Protein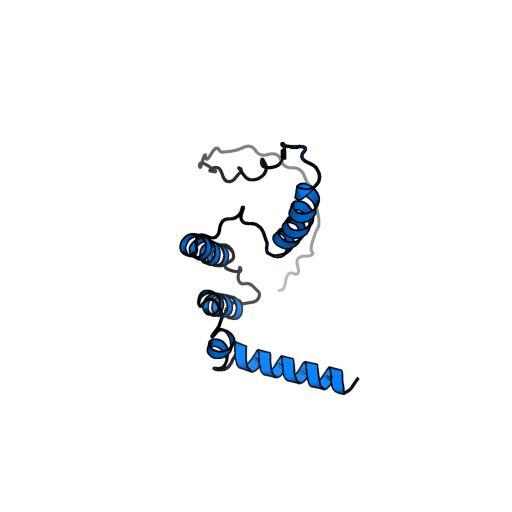 AF-A0A183HB77-F1 (afdb_monomer_lite)

Secondary structure (DSSP, 8-state):
-HHHHHHHHHHHHHHHHHHHSTHHHHHTTTS-THHHHHHHHHHT--TTSPP-HHHHHHHHHHHHHHHT--TTSPPHHHHHHHHHHHHHHTT--------------------------------------PPPPP-

pLDDT: mean 72.94, std 22.32, range [33.78, 97.06]

Structure (mmCIF, N/CA/C/O backbone):
data_AF-A0A183HB77-F1
#
_entry.id   AF-A0A183HB77-F1
#
loop_
_atom_site.group_PDB
_atom_site.id
_atom_site.type_symbol
_atom_site.label_atom_id
_atom_site.label_alt_id
_atom_site.label_comp_id
_atom_site.label_asym_id
_atom_site.label_entity_id
_atom_site.label_seq_id
_atom_site.pdbx_PDB_ins_code
_atom_site.Cartn_x
_atom_site.Cartn_y
_atom_site.Cartn_z
_atom_site.occupancy
_atom_site.B_iso_or_equiv
_atom_site.auth_seq_id
_atom_site.auth_comp_id
_atom_site.auth_asym_id
_atom_site.auth_atom_id
_atom_site.pdbx_PDB_model_num
ATOM 1 N N . MET A 1 1 ? 26.704 -20.107 5.528 1.00 63.34 1 MET A N 1
ATOM 2 C CA . MET A 1 1 ? 26.461 -19.168 4.400 1.00 63.34 1 MET A CA 1
ATOM 3 C C . MET A 1 1 ? 25.500 -19.681 3.317 1.00 63.34 1 MET A C 1
ATOM 5 O O . MET A 1 1 ? 24.624 -18.914 2.935 1.00 63.34 1 MET A O 1
ATOM 9 N N . LYS A 1 2 ? 25.593 -20.935 2.835 1.00 77.00 2 LYS A N 1
ATOM 10 C CA . LYS A 1 2 ? 24.732 -21.457 1.741 1.00 77.00 2 LYS A CA 1
ATOM 11 C C . LYS A 1 2 ? 23.215 -21.340 2.002 1.00 77.00 2 LYS A C 1
ATOM 13 O O . LYS A 1 2 ? 22.507 -20.813 1.153 1.00 77.00 2 LYS A O 1
ATOM 18 N N . LYS A 1 3 ? 22.742 -21.706 3.203 1.00 83.62 3 LYS A N 1
ATOM 19 C CA . LYS A 1 3 ? 21.318 -21.593 3.594 1.00 83.62 3 LYS A CA 1
ATOM 20 C C . LYS A 1 3 ? 20.781 -20.152 3.527 1.00 83.62 3 LYS A C 1
ATOM 22 O O . LYS A 1 3 ? 19.701 -19.919 3.005 1.00 83.62 3 LYS A O 1
ATOM 27 N N . LYS A 1 4 ? 21.572 -19.165 3.973 1.00 88.50 4 LYS A N 1
ATOM 28 C CA . LYS A 1 4 ? 21.210 -17.734 3.902 1.00 88.50 4 LYS A CA 1
ATOM 29 C C . LYS A 1 4 ? 21.084 -17.249 2.454 1.00 88.50 4 LYS A C 1
ATOM 31 O O . LYS A 1 4 ? 20.197 -16.459 2.156 1.00 88.50 4 LYS A O 1
ATOM 36 N N . LYS A 1 5 ? 21.956 -17.719 1.553 1.00 89.50 5 LYS A N 1
ATOM 37 C CA . LYS A 1 5 ? 21.897 -17.381 0.121 1.00 89.50 5 LYS A CA 1
ATOM 38 C C . LYS A 1 5 ? 20.664 -17.996 -0.551 1.00 89.50 5 LYS A C 1
ATOM 40 O O . LYS A 1 5 ? 19.983 -17.299 -1.289 1.00 89.50 5 LYS A O 1
ATOM 45 N N . GLN A 1 6 ? 20.345 -19.253 -0.238 1.00 92.44 6 GLN A N 1
ATOM 46 C CA . GLN A 1 6 ? 19.135 -19.920 -0.733 1.00 92.44 6 GLN A CA 1
ATOM 47 C C . GLN A 1 6 ? 17.855 -19.223 -0.263 1.00 92.44 6 GLN A C 1
ATOM 49 O O . GLN A 1 6 ? 16.974 -18.974 -1.077 1.00 92.44 6 GLN A O 1
ATOM 54 N N . LEU A 1 7 ? 17.777 -18.835 1.014 1.00 93.06 7 LEU A N 1
ATOM 55 C CA . LEU A 1 7 ? 16.621 -18.103 1.534 1.00 93.06 7 LEU A CA 1
ATOM 56 C C . LEU A 1 7 ? 16.439 -16.749 0.833 1.00 93.06 7 LEU A C 1
ATOM 58 O O . LEU A 1 7 ? 15.329 -16.397 0.446 1.00 93.06 7 LEU A O 1
ATOM 62 N N . LYS A 1 8 ? 17.531 -16.002 0.620 1.00 93.25 8 LYS A N 1
ATOM 63 C CA . LYS A 1 8 ? 17.482 -14.734 -0.125 1.00 93.25 8 LYS A CA 1
ATOM 64 C C . LYS A 1 8 ? 16.959 -14.922 -1.548 1.00 93.25 8 LYS A C 1
ATOM 66 O O . LYS A 1 8 ? 16.134 -14.128 -1.985 1.00 93.25 8 LYS A O 1
ATOM 71 N N . GLU A 1 9 ? 17.409 -15.967 -2.238 1.00 94.88 9 GLU A N 1
ATOM 72 C CA . GLU A 1 9 ? 16.937 -16.286 -3.588 1.00 94.88 9 GLU A CA 1
ATOM 73 C C . GLU A 1 9 ? 15.444 -16.632 -3.589 1.00 94.88 9 GLU A C 1
ATOM 75 O O . GLU A 1 9 ? 14.693 -16.107 -4.403 1.00 94.88 9 GLU A O 1
ATOM 80 N N . GLN A 1 10 ? 14.980 -17.450 -2.641 1.00 93.12 10 GLN A N 1
ATOM 81 C CA . GLN A 1 10 ? 13.558 -17.792 -2.521 1.00 93.12 10 GLN A CA 1
ATOM 82 C C . GLN A 1 10 ? 12.687 -16.555 -2.285 1.00 93.12 10 GLN A C 1
ATOM 84 O O . GLN A 1 10 ? 11.671 -16.381 -2.958 1.00 93.12 10 GLN A O 1
ATOM 89 N N . VAL A 1 11 ? 13.107 -15.667 -1.379 1.00 91.69 11 VAL A N 1
ATOM 90 C CA . VAL A 1 11 ? 12.404 -14.405 -1.107 1.00 91.69 11 VAL A CA 1
ATOM 91 C C . VAL A 1 11 ? 12.398 -13.509 -2.342 1.00 91.69 11 VAL A C 1
ATOM 93 O O . VAL A 1 11 ? 11.370 -12.919 -2.663 1.00 91.69 11 VAL A O 1
ATOM 96 N N . TYR A 1 12 ? 13.520 -13.412 -3.057 1.00 92.88 12 TYR A N 1
ATOM 97 C CA . TYR A 1 12 ? 13.597 -12.638 -4.294 1.00 92.88 12 TYR A CA 1
ATOM 98 C C . TYR A 1 12 ? 12.629 -13.174 -5.355 1.00 92.88 12 TYR A C 1
ATOM 100 O O . TYR A 1 12 ? 11.852 -12.407 -5.920 1.00 92.88 12 TYR A O 1
ATOM 108 N N . ARG A 1 13 ? 12.590 -14.496 -5.559 1.00 91.50 13 ARG A N 1
ATOM 109 C CA . ARG A 1 13 ? 11.649 -15.136 -6.491 1.00 91.50 13 ARG A CA 1
ATOM 110 C C . ARG A 1 13 ? 10.196 -14.907 -6.097 1.00 91.50 13 ARG A C 1
ATOM 112 O O . ARG A 1 13 ? 9.391 -14.604 -6.968 1.00 91.50 13 ARG A O 1
ATOM 119 N N . ALA A 1 14 ? 9.869 -15.006 -4.810 1.00 89.06 14 ALA A N 1
ATOM 120 C CA . ALA A 1 14 ? 8.526 -14.708 -4.321 1.00 89.06 14 ALA A CA 1
ATOM 121 C C . ALA A 1 14 ? 8.138 -13.245 -4.590 1.00 89.06 14 ALA A C 1
ATOM 123 O O . ALA A 1 14 ? 7.072 -12.987 -5.138 1.00 89.06 14 ALA A O 1
ATOM 124 N N . LYS A 1 15 ? 9.033 -12.289 -4.303 1.00 89.12 15 LYS A N 1
ATOM 125 C CA . LYS A 1 15 ? 8.806 -10.866 -4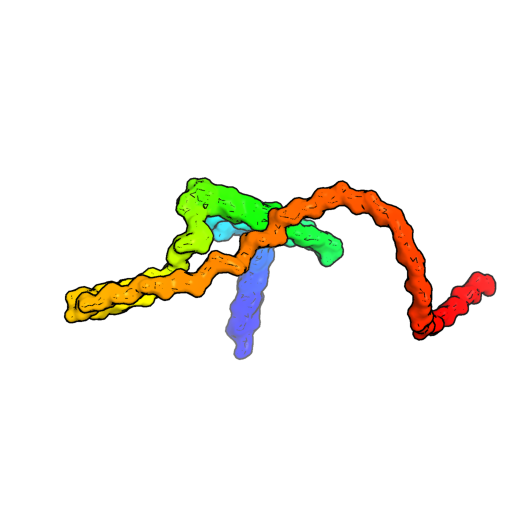.610 1.00 89.12 15 LYS A CA 1
ATOM 126 C C . LYS A 1 15 ? 8.541 -10.632 -6.095 1.00 89.12 15 LYS A C 1
ATOM 128 O O . LYS A 1 15 ? 7.641 -9.868 -6.424 1.00 89.12 15 LYS A O 1
ATOM 133 N N . LEU A 1 16 ? 9.301 -11.286 -6.976 1.00 89.50 16 LEU A N 1
ATOM 134 C CA . LEU A 1 16 ? 9.091 -11.176 -8.420 1.00 89.50 16 LEU A CA 1
ATOM 135 C C . LEU A 1 16 ? 7.726 -11.721 -8.845 1.00 89.50 16 LEU A C 1
ATOM 137 O O . LEU A 1 16 ? 7.054 -11.062 -9.627 1.00 89.50 16 LEU A O 1
ATOM 141 N N . ARG A 1 17 ? 7.288 -12.871 -8.320 1.00 89.31 17 ARG A N 1
ATOM 142 C CA . ARG A 1 17 ? 5.967 -13.423 -8.667 1.00 89.31 17 ARG A CA 1
ATOM 143 C C . ARG A 1 17 ? 4.814 -12.542 -8.191 1.00 89.31 17 ARG A C 1
ATOM 145 O O . ARG A 1 17 ? 3.842 -12.392 -8.917 1.00 89.31 17 ARG A O 1
ATOM 152 N N . ILE A 1 18 ? 4.950 -11.918 -7.022 1.00 88.06 18 ILE A N 1
ATOM 153 C CA . ILE A 1 18 ? 3.943 -10.994 -6.481 1.00 88.06 18 ILE A CA 1
ATOM 154 C C . ILE A 1 18 ? 3.920 -9.674 -7.266 1.00 88.06 18 ILE A C 1
ATOM 156 O O . ILE A 1 18 ? 2.850 -9.146 -7.544 1.00 88.06 18 ILE A O 1
ATOM 160 N N . ARG A 1 19 ? 5.084 -9.113 -7.622 1.00 85.31 19 ARG A N 1
ATOM 161 C CA . ARG A 1 19 ? 5.146 -7.814 -8.315 1.00 85.31 19 ARG A CA 1
ATOM 162 C C . ARG A 1 19 ? 4.902 -7.911 -9.817 1.00 85.31 19 ARG A C 1
ATOM 164 O O . ARG A 1 19 ? 4.232 -7.050 -10.366 1.00 85.31 19 ARG A O 1
ATOM 171 N N . LEU A 1 20 ? 5.445 -8.920 -10.486 1.00 81.38 20 LEU A N 1
ATOM 172 C CA . LEU A 1 20 ? 5.424 -9.020 -11.951 1.00 81.38 20 LEU A CA 1
ATOM 173 C C . LEU A 1 20 ? 4.501 -10.125 -12.477 1.00 81.38 20 LEU A C 1
ATOM 175 O O . LEU A 1 20 ? 4.284 -10.192 -13.681 1.00 81.38 20 LEU A O 1
ATOM 179 N N . GLY A 1 21 ? 4.012 -11.010 -11.608 1.00 76.12 21 GLY A N 1
ATOM 180 C CA . GLY A 1 21 ? 3.123 -12.110 -11.975 1.00 76.12 21 GLY A CA 1
ATOM 181 C C . GLY A 1 21 ? 1.717 -11.959 -11.396 1.00 76.12 21 GLY A C 1
ATOM 182 O O . GLY A 1 21 ? 1.369 -10.945 -10.792 1.00 76.12 21 GLY A O 1
ATOM 183 N N . ASP A 1 22 ? 0.924 -13.018 -11.540 1.00 80.38 22 ASP A N 1
ATOM 184 C CA . ASP A 1 22 ? -0.500 -13.024 -11.177 1.00 80.38 22 ASP A CA 1
ATOM 185 C C . ASP A 1 22 ? -0.755 -13.300 -9.682 1.00 80.38 22 ASP A C 1
ATOM 187 O O . ASP A 1 22 ? -1.894 -13.269 -9.215 1.00 80.38 22 ASP A O 1
ATOM 191 N N . GLU A 1 23 ? 0.302 -13.535 -8.894 1.00 88.69 23 GLU A N 1
ATOM 192 C CA . GLU A 1 23 ? 0.204 -13.854 -7.460 1.00 88.69 23 GLU A CA 1
ATOM 193 C C . GLU A 1 23 ? -0.126 -12.627 -6.590 1.00 88.69 23 GLU A C 1
ATOM 195 O O . GLU A 1 23 ? -0.388 -12.777 -5.397 1.00 88.69 23 GLU A O 1
ATOM 200 N N . ARG A 1 24 ? -0.141 -11.411 -7.158 1.00 86.19 24 ARG A N 1
ATOM 201 C CA . ARG A 1 24 ? -0.404 -10.161 -6.423 1.00 86.19 24 ARG A CA 1
ATOM 202 C C . ARG A 1 24 ? -1.736 -10.177 -5.675 1.00 86.19 24 ARG A C 1
ATOM 204 O O . ARG A 1 24 ? -1.788 -9.866 -4.488 1.00 86.19 24 ARG A O 1
ATOM 211 N N . LYS A 1 25 ? -2.808 -10.569 -6.366 1.00 83.38 25 LYS A N 1
ATOM 212 C CA . LYS A 1 25 ? -4.161 -10.593 -5.792 1.00 83.38 25 LYS A CA 1
ATOM 213 C C . LYS A 1 25 ? -4.275 -11.629 -4.680 1.00 83.38 25 LYS A C 1
ATOM 215 O O . LYS A 1 25 ? -4.845 -11.348 -3.634 1.00 83.38 25 LYS A O 1
ATOM 220 N N . GLU A 1 26 ? -3.678 -12.800 -4.889 1.00 87.94 26 GLU A N 1
ATOM 221 C CA . GLU A 1 26 ? -3.642 -13.869 -3.889 1.00 87.94 26 GLU A CA 1
ATOM 222 C C . GLU A 1 26 ? -2.837 -13.450 -2.650 1.00 87.94 26 GLU A C 1
ATOM 224 O O . GLU A 1 26 ? -3.234 -13.743 -1.523 1.00 87.94 26 GLU A O 1
ATOM 229 N N . PHE A 1 27 ? -1.743 -12.705 -2.840 1.00 88.38 27 PHE A N 1
ATOM 230 C CA . PHE A 1 27 ? -0.939 -12.162 -1.747 1.00 88.38 27 PHE A CA 1
ATOM 231 C C . PHE A 1 27 ? -1.740 -11.209 -0.847 1.00 88.38 27 PHE A C 1
ATOM 233 O O . PHE A 1 27 ? -1.581 -11.248 0.372 1.00 88.38 27 PHE A O 1
ATOM 240 N N . PHE A 1 28 ? -2.641 -10.408 -1.423 1.00 88.88 28 PHE A N 1
ATOM 241 C CA . PHE A 1 28 ? -3.486 -9.460 -0.687 1.00 88.88 28 PHE A CA 1
ATOM 242 C C . PHE A 1 28 ? -4.887 -9.978 -0.339 1.00 88.88 28 PHE A C 1
ATOM 244 O O . PHE A 1 28 ? -5.700 -9.208 0.167 1.00 88.88 28 PHE A O 1
ATOM 251 N N . LYS A 1 29 ? -5.195 -11.263 -0.550 1.00 90.06 29 LYS A N 1
ATOM 252 C CA . LYS A 1 29 ? -6.565 -11.793 -0.392 1.00 90.06 29 LYS A CA 1
ATOM 253 C C . LYS A 1 29 ? -7.203 -11.555 0.984 1.00 90.06 29 LYS A C 1
ATOM 255 O O . LYS A 1 29 ? -8.417 -11.435 1.083 1.00 90.06 29 LYS A O 1
ATOM 260 N N . ASN A 1 30 ? -6.382 -11.503 2.035 1.00 91.31 30 ASN A N 1
ATOM 261 C CA . ASN A 1 30 ? -6.803 -11.297 3.426 1.00 91.31 30 ASN A CA 1
ATOM 262 C C . ASN A 1 30 ? -6.478 -9.879 3.916 1.00 91.31 30 ASN A C 1
ATOM 264 O O . ASN A 1 30 ? -6.366 -9.635 5.115 1.00 91.31 30 ASN A O 1
ATOM 268 N N . SER A 1 31 ? -6.219 -8.962 2.993 1.00 90.19 31 SER A N 1
ATOM 269 C CA . SER A 1 31 ? -5.816 -7.596 3.285 1.00 90.19 31 SER A CA 1
ATOM 270 C C . SER A 1 31 ? -6.789 -6.613 2.652 1.00 90.19 31 SER A C 1
ATOM 272 O O . SER A 1 31 ? -7.653 -6.974 1.854 1.00 90.19 31 SER A O 1
ATOM 274 N N . LEU A 1 32 ? -6.654 -5.344 3.025 1.00 89.75 32 LEU A N 1
ATOM 275 C CA . LEU A 1 32 ? -7.497 -4.287 2.492 1.00 89.75 32 LEU A CA 1
ATOM 276 C C . LEU A 1 32 ? -7.263 -4.145 0.976 1.00 89.75 32 LEU A C 1
ATOM 278 O O . LEU A 1 32 ? -6.108 -3.976 0.572 1.00 89.75 32 LEU A O 1
ATOM 282 N N . PRO A 1 33 ? -8.322 -4.137 0.137 1.00 87.00 33 PRO A N 1
ATOM 283 C CA . PRO A 1 33 ? -8.189 -4.021 -1.322 1.00 87.00 33 PRO A CA 1
ATOM 284 C C . PRO A 1 33 ? 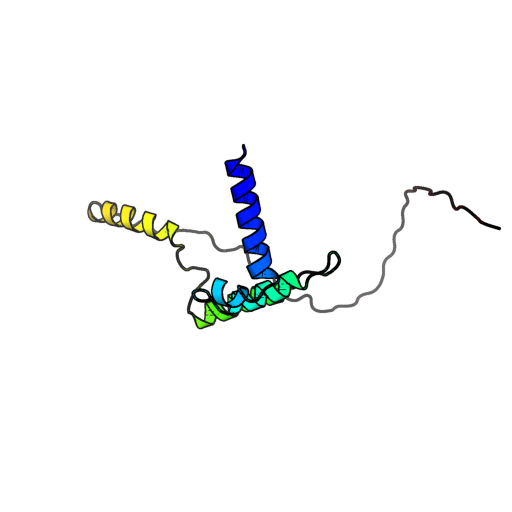-7.391 -2.792 -1.774 1.00 87.00 33 PRO A C 1
ATOM 286 O O . PRO A 1 33 ? -6.748 -2.798 -2.819 1.00 87.00 33 PRO A O 1
ATOM 289 N N . ILE A 1 34 ? -7.392 -1.746 -0.945 1.00 91.62 34 ILE A N 1
ATOM 290 C CA . ILE A 1 34 ? -6.648 -0.506 -1.149 1.00 91.62 34 ILE A CA 1
ATOM 291 C C . ILE A 1 34 ? -5.137 -0.722 -1.326 1.00 91.62 34 ILE A C 1
ATOM 293 O O . ILE A 1 34 ? -4.485 0.039 -2.040 1.00 91.62 34 ILE A O 1
ATOM 297 N N . LEU A 1 35 ? -4.581 -1.771 -0.711 1.00 91.38 35 LEU A N 1
ATOM 298 C CA . LEU A 1 35 ? -3.149 -2.061 -0.744 1.00 91.38 35 LEU A CA 1
ATOM 299 C C . LEU A 1 35 ? -2.687 -2.556 -2.115 1.00 91.38 35 LEU A C 1
ATOM 301 O O . LEU A 1 35 ? -1.574 -2.230 -2.522 1.00 91.38 35 LEU A O 1
ATOM 305 N N . ASP A 1 36 ? -3.539 -3.283 -2.844 1.00 88.81 36 ASP A N 1
ATOM 306 C CA . ASP A 1 36 ? -3.244 -3.702 -4.218 1.00 88.81 36 ASP A CA 1
ATOM 307 C C . ASP A 1 36 ? -3.086 -2.474 -5.123 1.00 88.81 36 ASP A C 1
ATOM 309 O O . ASP A 1 36 ? -2.084 -2.323 -5.824 1.00 88.81 36 ASP A O 1
ATOM 313 N N . TYR A 1 37 ? -4.024 -1.530 -5.011 1.00 89.44 37 TYR A N 1
ATOM 314 C CA . TYR A 1 37 ? -3.993 -0.280 -5.764 1.00 89.44 37 TYR A CA 1
ATOM 315 C C . TYR A 1 37 ? -2.775 0.585 -5.406 1.00 89.44 37 TYR A C 1
ATOM 317 O O . TYR A 1 37 ? -2.089 1.090 -6.295 1.00 89.44 37 TYR A O 1
ATOM 325 N N . ILE A 1 38 ? -2.450 0.712 -4.115 1.00 93.12 38 ILE A N 1
ATOM 326 C CA . ILE A 1 38 ? -1.245 1.426 -3.669 1.00 93.12 38 ILE A CA 1
ATOM 327 C C . ILE A 1 38 ? 0.018 0.772 -4.234 1.00 93.12 38 ILE A C 1
ATOM 329 O O . ILE A 1 38 ? 0.911 1.476 -4.705 1.00 93.12 38 ILE A O 1
ATOM 333 N N . LEU A 1 39 ? 0.096 -0.561 -4.249 1.00 90.44 39 LEU A N 1
ATOM 334 C CA . LEU A 1 39 ? 1.259 -1.252 -4.798 1.00 90.44 39 LEU A CA 1
ATOM 335 C C . LEU A 1 39 ? 1.390 -1.040 -6.314 1.00 90.44 39 LEU A C 1
ATOM 337 O O . LEU A 1 39 ? 2.505 -0.871 -6.800 1.00 90.44 39 LEU A O 1
ATOM 341 N N . VAL A 1 40 ? 0.278 -0.995 -7.057 1.00 89.19 40 VAL A N 1
ATOM 342 C CA . VAL A 1 40 ? 0.282 -0.624 -8.486 1.00 89.19 40 VAL A CA 1
ATOM 343 C C . VAL A 1 40 ? 0.814 0.796 -8.685 1.00 89.19 40 VAL A C 1
ATOM 345 O O . VAL A 1 40 ? 1.669 0.997 -9.546 1.00 89.19 40 VAL A O 1
ATOM 348 N N . MET A 1 41 ? 0.372 1.766 -7.875 1.00 92.06 41 MET A N 1
ATOM 349 C CA . MET A 1 41 ? 0.887 3.140 -7.949 1.00 92.06 41 MET A CA 1
ATOM 350 C C . MET A 1 41 ? 2.395 3.201 -7.691 1.00 92.06 41 MET A C 1
ATOM 352 O O . MET A 1 41 ? 3.104 3.897 -8.409 1.00 92.06 41 MET A O 1
ATOM 356 N N . ILE A 1 42 ? 2.892 2.454 -6.699 1.00 92.12 42 ILE A N 1
ATOM 357 C CA . ILE A 1 42 ? 4.322 2.405 -6.364 1.00 92.12 42 ILE A CA 1
ATOM 358 C C . ILE A 1 42 ? 5.136 1.752 -7.487 1.00 92.12 42 ILE A C 1
ATOM 360 O O . ILE A 1 42 ? 6.196 2.261 -7.843 1.00 92.12 42 ILE A O 1
ATOM 364 N N . ASP A 1 43 ? 4.670 0.631 -8.041 1.00 89.81 43 ASP A N 1
ATOM 365 C CA . ASP A 1 43 ? 5.382 -0.071 -9.117 1.00 89.81 43 ASP A CA 1
ATOM 366 C C . ASP A 1 43 ? 5.414 0.738 -10.428 1.00 89.81 43 ASP A C 1
ATOM 368 O O . ASP A 1 43 ? 6.303 0.527 -11.250 1.00 89.81 43 ASP A O 1
ATOM 372 N N . GLY A 1 44 ? 4.470 1.666 -10.621 1.00 89.56 44 GLY A N 1
ATOM 373 C CA . GLY A 1 44 ? 4.441 2.585 -11.761 1.00 89.56 44 GLY A CA 1
ATOM 374 C C . GLY A 1 44 ? 5.404 3.773 -11.657 1.00 89.56 44 GLY A C 1
ATOM 375 O O . GLY A 1 44 ? 5.520 4.533 -12.618 1.00 89.56 44 GLY A O 1
ATOM 376 N N . LEU A 1 45 ? 6.087 3.958 -10.523 1.00 94.19 45 LEU A N 1
ATOM 377 C CA . LEU A 1 45 ? 7.010 5.077 -10.337 1.00 94.19 45 LEU A CA 1
ATOM 378 C C . LEU A 1 45 ? 8.300 4.886 -11.137 1.00 94.19 45 LEU A C 1
ATOM 380 O O . LEU A 1 45 ? 8.975 3.859 -11.054 1.00 94.19 45 LEU A O 1
ATOM 384 N N . THR A 1 46 ? 8.682 5.931 -11.865 1.00 94.12 46 THR A N 1
ATOM 385 C CA . THR A 1 46 ? 10.025 6.074 -12.436 1.00 94.12 46 THR A CA 1
ATOM 386 C C . THR A 1 46 ? 10.945 6.799 -11.457 1.00 94.12 46 THR A C 1
ATOM 388 O O . THR A 1 46 ? 10.468 7.464 -10.544 1.00 94.12 46 THR A O 1
ATOM 391 N N . LEU A 1 47 ? 12.262 6.726 -11.671 1.00 93.50 47 LEU A N 1
ATOM 392 C CA . LEU A 1 47 ? 13.257 7.366 -10.798 1.00 93.50 47 LEU A CA 1
ATOM 393 C C . LEU A 1 47 ? 12.999 8.867 -10.573 1.00 93.50 47 LEU A C 1
ATOM 395 O O . LEU A 1 47 ? 13.138 9.341 -9.455 1.00 93.50 47 LEU A O 1
ATOM 399 N N . GLU A 1 48 ? 12.590 9.573 -11.628 1.00 95.81 48 GLU A N 1
ATOM 400 C CA . GLU A 1 48 ? 12.356 11.024 -11.611 1.00 95.81 48 GLU A CA 1
ATOM 401 C C . GLU A 1 48 ? 10.898 11.405 -11.312 1.00 95.81 48 GLU A C 1
ATOM 403 O O . GLU A 1 48 ? 10.551 12.582 -11.342 1.00 95.81 48 GLU A O 1
ATOM 408 N N . ALA A 1 49 ? 10.012 10.425 -11.100 1.00 95.06 49 ALA A N 1
ATOM 409 C CA . ALA A 1 49 ? 8.607 10.716 -10.837 1.00 95.06 49 ALA A CA 1
ATOM 410 C C . ALA A 1 49 ? 8.401 11.079 -9.367 1.00 95.06 49 ALA A C 1
ATOM 412 O O . ALA A 1 49 ? 8.866 10.372 -8.471 1.00 95.06 49 ALA A O 1
ATOM 413 N N . ASP A 1 50 ? 7.614 12.125 -9.127 1.00 95.75 50 ASP A N 1
ATOM 414 C CA . ASP A 1 50 ? 7.145 12.455 -7.788 1.00 95.75 50 ASP A CA 1
ATOM 415 C C . ASP A 1 50 ? 6.167 11.376 -7.289 1.00 95.75 50 ASP A C 1
ATOM 417 O O . ASP A 1 50 ? 5.168 11.084 -7.958 1.00 95.75 50 ASP A O 1
ATOM 421 N N . PRO A 1 51 ? 6.403 10.770 -6.111 1.00 96.00 51 PRO A N 1
ATOM 422 C CA . PRO A 1 51 ? 5.477 9.787 -5.570 1.00 96.00 51 PRO A CA 1
ATOM 423 C C . PRO A 1 51 ? 4.131 10.429 -5.190 1.00 96.00 51 PRO A C 1
ATOM 425 O O . PRO A 1 51 ? 4.113 11.525 -4.622 1.00 96.00 51 PRO A O 1
ATOM 428 N N . PRO A 1 52 ? 2.992 9.747 -5.416 1.00 94.88 52 PRO A N 1
ATOM 429 C CA . PRO A 1 52 ? 1.657 10.293 -5.173 1.00 94.88 52 PRO A CA 1
ATOM 430 C C . PRO A 1 52 ? 1.276 10.232 -3.682 1.00 94.88 52 PRO A C 1
ATOM 432 O O . PRO A 1 52 ? 0.279 9.616 -3.297 1.00 94.88 52 PRO A O 1
ATOM 435 N N . TYR A 1 53 ? 2.075 10.859 -2.815 1.00 96.88 53 TYR A N 1
ATOM 436 C CA . TYR A 1 53 ? 1.914 10.793 -1.359 1.00 96.88 53 TYR A CA 1
ATOM 437 C C . TYR A 1 53 ? 0.540 11.274 -0.894 1.00 96.88 53 TYR A C 1
ATOM 439 O O . TYR A 1 53 ? -0.096 10.602 -0.086 1.00 96.88 53 TYR A O 1
ATOM 447 N N . GLN A 1 54 ? 0.050 12.391 -1.438 1.00 97.06 54 GLN A N 1
ATOM 448 C CA . GLN A 1 54 ? -1.251 12.953 -1.066 1.00 97.06 54 GLN A CA 1
ATOM 449 C C . GLN A 1 54 ? -2.398 12.005 -1.434 1.00 97.06 54 GLN A C 1
ATOM 451 O O . GLN A 1 54 ? -3.352 11.861 -0.674 1.00 97.06 54 GLN A O 1
ATOM 456 N N . GLN A 1 55 ? -2.296 11.323 -2.578 1.00 96.06 55 GLN A N 1
ATOM 457 C CA . GLN A 1 55 ? -3.299 10.348 -2.998 1.00 96.06 55 GLN A CA 1
ATOM 458 C C . GLN A 1 55 ? -3.285 9.121 -2.084 1.00 96.06 55 GLN A C 1
ATOM 460 O O . GLN A 1 55 ? -4.344 8.685 -1.642 1.00 96.06 55 GLN A O 1
ATOM 465 N N . ILE A 1 56 ? -2.101 8.592 -1.761 1.00 96.44 56 ILE A N 1
ATOM 466 C CA . ILE A 1 56 ? -1.954 7.453 -0.842 1.00 96.44 56 ILE A CA 1
ATOM 467 C C . ILE A 1 56 ? -2.484 7.809 0.554 1.00 96.44 56 ILE A C 1
ATOM 469 O O . ILE A 1 56 ? -3.204 7.016 1.158 1.00 96.44 56 ILE A O 1
ATOM 473 N N . GLN A 1 57 ? -2.177 9.008 1.053 1.00 96.19 57 GLN A N 1
ATOM 474 C CA . GLN A 1 57 ? -2.694 9.499 2.329 1.00 96.19 57 GLN A CA 1
ATOM 475 C C . GLN A 1 57 ? -4.225 9.563 2.319 1.00 96.19 57 GLN A C 1
ATOM 477 O O . GLN A 1 57 ? -4.866 8.968 3.183 1.00 96.19 57 GLN A O 1
ATOM 482 N N . TYR A 1 58 ? -4.812 10.211 1.309 1.00 96.75 58 TYR A N 1
ATOM 483 C CA . TYR A 1 58 ? -6.265 10.318 1.168 1.00 96.75 58 TYR A CA 1
ATOM 484 C C . TYR A 1 58 ? -6.951 8.946 1.138 1.00 96.75 58 TYR A C 1
ATOM 486 O O . TYR A 1 58 ? -8.011 8.755 1.732 1.00 96.75 58 TYR A O 1
ATOM 494 N N . MET A 1 59 ? -6.338 7.974 0.462 1.00 96.44 59 MET A N 1
ATOM 495 C CA . MET A 1 59 ? -6.825 6.600 0.402 1.00 96.44 59 MET A CA 1
ATOM 496 C C . MET A 1 59 ? -6.933 5.969 1.801 1.00 96.44 59 MET A C 1
ATOM 498 O O . MET A 1 59 ? -7.981 5.409 2.131 1.00 96.44 59 MET A O 1
ATOM 502 N N . PHE A 1 60 ? -5.904 6.099 2.643 1.00 96.25 60 PHE A N 1
ATOM 503 C CA . PHE A 1 60 ? -5.961 5.601 4.021 1.00 96.25 60 PHE A CA 1
ATOM 504 C C . PHE A 1 60 ? -6.954 6.375 4.890 1.00 96.25 60 PHE A C 1
ATOM 506 O O . PHE A 1 60 ? -7.752 5.750 5.583 1.00 96.25 60 PHE A O 1
ATOM 513 N N . GLU A 1 61 ? -6.960 7.706 4.823 1.00 96.06 61 GLU A N 1
ATOM 514 C CA . GLU A 1 61 ? -7.873 8.544 5.615 1.00 96.06 61 GLU A CA 1
ATOM 515 C C . GLU A 1 61 ? -9.340 8.241 5.308 1.00 96.06 61 GLU A C 1
ATOM 517 O O . GLU A 1 61 ? -10.153 8.087 6.220 1.00 96.06 61 GLU A O 1
ATOM 522 N N . LYS A 1 62 ? -9.680 8.088 4.024 1.00 95.94 62 LYS A N 1
ATOM 523 C CA . LYS A 1 62 ? -11.027 7.698 3.608 1.00 95.94 62 LYS A CA 1
ATOM 524 C C . LYS A 1 62 ? -11.431 6.358 4.225 1.00 95.94 62 LYS A C 1
ATOM 526 O O . LYS A 1 62 ? -12.534 6.242 4.752 1.00 95.94 62 LYS A O 1
ATOM 531 N N . LEU A 1 63 ? -10.539 5.370 4.191 1.00 95.50 63 LEU A N 1
ATOM 532 C CA . LEU A 1 63 ? -10.815 4.054 4.757 1.00 95.50 63 LEU A CA 1
ATOM 533 C C . LEU A 1 63 ? -10.943 4.096 6.285 1.00 95.50 63 LEU A C 1
ATOM 535 O O . LEU A 1 63 ? -11.811 3.428 6.838 1.00 95.50 63 LEU A O 1
ATOM 539 N N . MET A 1 64 ? -10.116 4.890 6.970 1.00 95.50 64 MET A N 1
ATOM 540 C CA . MET A 1 64 ? -10.245 5.095 8.416 1.00 95.50 64 MET A CA 1
ATOM 541 C C . MET A 1 64 ? -11.635 5.630 8.767 1.00 95.50 64 MET A C 1
ATOM 543 O O . MET A 1 64 ? -12.293 5.077 9.644 1.00 95.50 64 MET A O 1
ATOM 547 N N . ILE A 1 65 ? -12.117 6.633 8.026 1.00 96.50 65 ILE A N 1
ATOM 548 C CA . ILE A 1 65 ? -13.463 7.193 8.207 1.00 96.50 65 ILE A CA 1
ATOM 549 C C . ILE A 1 65 ? -14.542 6.125 7.970 1.00 96.50 65 ILE A C 1
ATOM 551 O O . ILE A 1 65 ? -15.456 5.997 8.782 1.00 96.50 65 ILE A O 1
ATOM 555 N N . GLU A 1 66 ? -14.436 5.343 6.891 1.00 95.62 66 GLU A N 1
ATOM 556 C CA . GLU A 1 66 ? -15.394 4.273 6.560 1.00 95.62 66 GLU A CA 1
ATOM 557 C C . GLU A 1 66 ? -15.446 3.170 7.628 1.00 95.62 66 GLU A C 1
ATOM 559 O O . GLU A 1 66 ? -16.519 2.642 7.919 1.00 95.62 66 GLU A O 1
ATOM 564 N N . MET A 1 67 ? -14.302 2.847 8.235 1.00 94.19 67 MET A N 1
ATOM 565 C CA . MET A 1 67 ? -14.173 1.811 9.264 1.00 94.19 67 MET A CA 1
ATOM 566 C C . MET A 1 67 ? -14.371 2.346 10.692 1.00 94.19 67 MET A C 1
ATOM 568 O O . MET A 1 67 ? -14.315 1.571 11.645 1.00 94.19 67 MET A O 1
ATOM 572 N N . GLY A 1 68 ? -14.602 3.653 10.854 1.00 95.75 68 GLY A N 1
ATOM 573 C CA . GLY A 1 68 ? -14.774 4.296 12.158 1.00 95.75 68 GLY A CA 1
ATOM 574 C C . GLY A 1 68 ? -13.500 4.372 13.005 1.00 95.75 68 GLY A C 1
ATOM 575 O O . GLY A 1 68 ? -13.606 4.573 14.213 1.00 95.75 68 GLY A O 1
ATOM 576 N N . VAL A 1 69 ? -12.327 4.221 12.386 1.00 95.62 69 VAL A N 1
ATOM 577 C CA . VAL A 1 69 ? -11.019 4.343 13.040 1.00 95.62 69 VAL A CA 1
ATOM 578 C C . VAL A 1 69 ? -10.661 5.817 13.172 1.00 95.62 69 VAL A C 1
ATOM 580 O O . VAL A 1 69 ? -10.749 6.583 12.205 1.00 95.62 69 VAL A O 1
ATOM 583 N N . LYS A 1 70 ? -10.229 6.218 14.361 1.00 95.50 70 LYS A N 1
ATOM 584 C CA . LYS A 1 70 ? -9.846 7.591 14.680 1.00 95.50 70 LYS A CA 1
ATOM 585 C C . LYS A 1 70 ? -8.355 7.698 14.959 1.00 95.50 70 LYS A C 1
ATOM 587 O O . LYS A 1 70 ? -7.685 6.739 15.316 1.00 95.50 70 LYS A O 1
ATOM 592 N N . TRP A 1 71 ? -7.839 8.913 14.822 1.00 92.62 71 TRP A N 1
ATOM 593 C CA . TRP A 1 71 ? -6.441 9.218 15.123 1.00 92.62 71 TRP A CA 1
ATOM 594 C C . TRP A 1 71 ? -6.102 9.141 16.616 1.00 92.62 71 TRP A C 1
ATOM 596 O O . TRP A 1 71 ? -4.932 9.000 16.956 1.00 92.62 71 TRP A O 1
ATOM 606 N N . ASP A 1 72 ? -7.102 9.262 17.489 1.00 94.06 72 ASP A N 1
ATOM 607 C CA . ASP A 1 72 ? -6.979 9.171 18.945 1.00 94.06 72 ASP A CA 1
ATOM 608 C C . ASP A 1 72 ? -7.334 7.781 19.502 1.00 94.06 72 ASP A C 1
ATOM 610 O O . ASP A 1 72 ? -7.384 7.612 20.723 1.00 94.06 72 ASP A O 1
ATOM 614 N N . ASP A 1 73 ? -7.567 6.789 18.634 1.00 94.12 73 ASP A N 1
ATOM 615 C CA . ASP A 1 73 ? -7.735 5.401 19.059 1.00 94.12 73 ASP A CA 1
ATOM 616 C C . ASP A 1 73 ? -6.431 4.865 19.668 1.00 94.12 73 ASP A C 1
ATOM 618 O O . ASP A 1 73 ? -5.324 5.215 19.253 1.00 94.12 73 ASP A O 1
ATOM 622 N N . PHE A 1 74 ? -6.564 3.993 20.669 1.00 93.69 74 PHE A N 1
ATOM 623 C CA . PHE A 1 74 ? -5.410 3.337 21.277 1.00 93.69 74 PHE A CA 1
ATOM 624 C C . PHE A 1 74 ? -4.776 2.369 20.286 1.00 93.69 74 PHE A C 1
ATOM 626 O O . PHE A 1 74 ? -5.464 1.561 19.664 1.00 93.69 74 PHE A O 1
ATOM 633 N N . TYR A 1 75 ? -3.451 2.404 20.201 1.00 92.50 75 TYR A N 1
ATOM 634 C CA . TYR A 1 75 ? -2.706 1.383 19.479 1.00 92.50 75 TYR A CA 1
ATOM 635 C C . TYR A 1 75 ? -2.705 0.063 20.259 1.00 92.50 75 TYR A C 1
ATOM 637 O O . TYR A 1 75 ? -2.709 0.055 21.493 1.00 92.50 75 TYR A O 1
ATOM 645 N N . ASP A 1 76 ? -2.597 -1.060 19.547 1.00 90.75 76 ASP A N 1
ATOM 646 C CA . ASP A 1 76 ? -2.621 -2.410 20.133 1.00 90.75 76 ASP A CA 1
ATOM 647 C C . ASP A 1 76 ? -1.595 -2.606 21.271 1.00 90.75 76 ASP A C 1
ATOM 649 O O . ASP A 1 76 ? -1.833 -3.334 22.238 1.00 90.75 76 ASP A O 1
ATOM 653 N N . TRP A 1 77 ? -0.437 -1.939 21.196 1.00 91.81 77 TRP A N 1
ATOM 654 C CA . TRP A 1 77 ? 0.586 -2.021 22.246 1.00 91.81 77 TRP A CA 1
ATOM 655 C C . TRP A 1 77 ? 0.227 -1.230 23.515 1.00 91.81 77 TRP A C 1
ATOM 657 O O . TRP A 1 77 ? 0.668 -1.604 24.601 1.00 91.81 77 TRP A O 1
ATOM 667 N N . GLU A 1 78 ? -0.600 -0.188 23.417 1.00 89.38 78 GLU A N 1
ATOM 668 C CA . GLU A 1 78 ? -1.036 0.632 24.560 1.00 89.38 78 GLU A CA 1
ATOM 669 C C . GLU A 1 78 ? -2.158 -0.043 25.360 1.00 89.38 78 GLU A C 1
ATOM 671 O O . GLU A 1 78 ? -2.314 0.183 26.564 1.00 89.38 78 GLU A O 1
ATOM 676 N N . GLU A 1 79 ? -2.938 -0.916 24.719 1.00 76.62 79 GLU A N 1
ATOM 677 C CA . GLU A 1 79 ? -4.003 -1.665 25.387 1.00 76.62 79 GLU A CA 1
ATOM 678 C C . GLU A 1 79 ? -3.443 -2.612 26.465 1.00 76.62 79 GLU A C 1
ATOM 680 O O . GLU A 1 79 ? -4.014 -2.754 27.553 1.00 76.62 79 GLU A O 1
ATOM 685 N N . THR A 1 80 ? -2.260 -3.181 26.221 1.00 67.94 80 THR A N 1
ATOM 686 C CA . THR A 1 80 ? -1.598 -4.108 27.154 1.00 67.94 80 THR A CA 1
ATOM 687 C C . THR A 1 80 ? -1.157 -3.408 28.449 1.00 67.94 80 THR A C 1
ATOM 689 O O . THR A 1 80 ? -1.291 -3.973 29.540 1.00 67.94 80 THR A O 1
ATOM 692 N N . GLU A 1 81 ? -0.709 -2.151 28.366 1.00 63.88 81 GLU A N 1
ATOM 693 C CA . GLU A 1 81 ? -0.333 -1.337 29.534 1.00 63.88 81 GLU A CA 1
ATOM 694 C C . GLU A 1 81 ? -1.554 -0.977 30.401 1.00 63.88 81 GLU A C 1
ATOM 696 O O . GLU A 1 81 ? -1.466 -0.827 31.629 1.00 63.88 81 GLU A O 1
ATOM 701 N N . LYS A 1 82 ? -2.743 -0.914 29.790 1.00 60.72 82 LYS A N 1
ATOM 702 C CA . LYS A 1 82 ? -4.000 -0.675 30.507 1.00 60.72 82 LYS A CA 1
ATOM 703 C C . LYS A 1 82 ? -4.542 -1.898 31.224 1.00 60.72 82 LYS A C 1
ATOM 705 O O . LYS A 1 82 ? -5.118 -1.738 32.298 1.00 60.72 82 LYS A O 1
ATOM 710 N N . ILE A 1 83 ? -4.359 -3.101 30.687 1.00 57.38 83 ILE A N 1
ATOM 711 C CA . ILE A 1 83 ? -4.769 -4.327 31.390 1.00 57.38 83 ILE A CA 1
ATOM 712 C C . ILE A 1 83 ? -3.940 -4.487 32.675 1.00 57.38 83 ILE A C 1
ATOM 714 O O . ILE A 1 83 ? -4.501 -4.763 33.735 1.00 57.38 83 ILE A O 1
ATOM 718 N N . GLN A 1 84 ? -2.635 -4.196 32.621 1.00 55.19 84 GLN A N 1
ATOM 719 C CA . GLN A 1 84 ? -1.769 -4.245 33.805 1.00 55.19 84 GLN A CA 1
ATOM 720 C C . GLN A 1 84 ? -2.079 -3.132 34.820 1.00 55.19 84 GLN A C 1
ATOM 722 O O . GLN A 1 84 ? -2.145 -3.398 36.021 1.00 55.19 84 GLN A O 1
ATOM 727 N N . SER A 1 85 ? -2.332 -1.898 34.368 1.00 56.16 85 SER A N 1
ATOM 728 C CA . SER A 1 85 ? -2.658 -0.790 35.281 1.00 56.16 85 SER A CA 1
ATOM 729 C C . SER A 1 85 ? -4.066 -0.887 35.876 1.00 56.16 85 SER A C 1
ATOM 731 O O . SER A 1 85 ? -4.230 -0.625 37.064 1.00 56.16 85 SER A O 1
ATOM 733 N N . LYS A 1 86 ? -5.084 -1.342 35.131 1.00 53.53 86 LYS A N 1
ATOM 734 C CA . LYS A 1 86 ? -6.434 -1.575 35.685 1.00 53.53 86 LYS A CA 1
ATOM 735 C C . LYS A 1 86 ? -6.458 -2.728 36.691 1.00 53.53 86 LYS A C 1
ATOM 737 O O . LYS A 1 86 ? -7.188 -2.642 37.677 1.00 53.53 86 LYS A O 1
ATOM 742 N N . GLN A 1 87 ? -5.635 -3.761 36.495 1.00 51.56 87 GLN A N 1
ATOM 743 C CA . GLN A 1 87 ? -5.483 -4.840 37.475 1.00 51.56 87 GLN A CA 1
ATOM 744 C C . GLN A 1 87 ? -4.788 -4.359 38.765 1.00 51.56 87 GLN A C 1
ATOM 746 O O . GLN A 1 87 ? -5.120 -4.843 39.844 1.00 51.56 87 GLN A O 1
ATOM 751 N N . LEU A 1 88 ? -3.893 -3.365 38.688 1.00 48.09 88 LEU A N 1
ATOM 752 C CA . LEU A 1 88 ? -3.252 -2.760 39.865 1.00 48.09 88 LEU A CA 1
ATOM 753 C C . LEU A 1 88 ? -4.151 -1.724 40.577 1.00 48.09 88 LEU A C 1
ATOM 755 O O . LEU A 1 88 ? -4.138 -1.619 41.803 1.00 48.09 88 LEU A O 1
ATOM 759 N N . VAL A 1 89 ? -4.966 -0.974 39.826 1.00 43.81 89 VAL A N 1
ATOM 760 C CA . VAL A 1 89 ? -5.832 0.098 40.361 1.00 43.81 89 VAL A CA 1
ATOM 761 C C . VAL A 1 89 ? -7.098 -0.445 41.038 1.00 43.81 89 VAL A C 1
ATOM 763 O O . VAL A 1 89 ? -7.683 0.244 41.871 1.00 43.81 89 VAL A O 1
ATOM 766 N N . SER A 1 90 ? -7.473 -1.710 40.810 1.00 44.28 90 SER A N 1
ATOM 767 C CA . SER A 1 90 ? -8.553 -2.348 41.581 1.00 44.28 90 SER A CA 1
ATOM 768 C C . SER A 1 90 ? -8.227 -2.529 43.075 1.00 44.28 90 SER A C 1
ATOM 770 O O . SER A 1 90 ? -9.126 -2.895 43.831 1.00 44.28 90 SER A O 1
ATOM 772 N N . MET A 1 91 ? -6.988 -2.271 43.520 1.00 49.56 91 MET A N 1
ATOM 773 C CA . MET A 1 91 ? -6.622 -2.353 44.939 1.00 49.56 91 MET A CA 1
ATOM 774 C C . MET A 1 91 ? -6.309 -1.018 45.614 1.00 49.56 91 MET A C 1
ATOM 776 O O . MET A 1 91 ? -6.268 -1.009 46.834 1.00 49.56 91 MET A O 1
ATOM 780 N N . ASN A 1 92 ? -6.154 0.099 44.895 1.00 44.44 92 ASN A N 1
ATOM 781 C CA . ASN A 1 92 ? -5.895 1.402 45.520 1.00 44.44 92 ASN A CA 1
ATOM 782 C C . ASN A 1 92 ? -6.497 2.536 44.684 1.00 44.44 92 ASN A C 1
ATOM 784 O O . ASN A 1 92 ? -5.929 2.972 43.683 1.00 44.44 92 ASN A O 1
ATOM 788 N N . GLY A 1 93 ? -7.662 3.022 45.111 1.00 48.97 93 GLY A N 1
ATOM 789 C CA . GLY A 1 93 ? -8.298 4.188 44.518 1.00 48.97 93 GLY A CA 1
ATOM 790 C C . GLY A 1 93 ? -7.554 5.470 44.874 1.00 48.97 93 GLY A C 1
ATOM 791 O O . GLY A 1 93 ? -7.597 5.885 46.023 1.00 48.97 93 GLY A O 1
ATOM 792 N N . VAL A 1 94 ? -6.947 6.123 43.882 1.00 46.31 94 VAL A N 1
ATOM 793 C CA . VAL A 1 94 ? -6.762 7.582 43.843 1.00 46.31 94 VAL A CA 1
ATOM 794 C C . VAL A 1 94 ? -6.806 8.018 42.377 1.00 46.31 94 VAL A C 1
ATOM 796 O O . VAL A 1 94 ? -6.062 7.520 41.536 1.00 46.31 94 VAL A O 1
ATOM 799 N N . ILE A 1 95 ? -7.720 8.934 42.072 1.00 54.12 95 ILE A N 1
ATOM 800 C CA . ILE A 1 95 ? -7.902 9.566 40.763 1.00 54.12 95 ILE A CA 1
ATOM 801 C C . ILE A 1 95 ? -6.747 10.552 40.552 1.00 54.12 95 ILE A C 1
ATOM 803 O O . ILE A 1 95 ? -6.528 11.414 41.399 1.00 54.12 95 ILE A O 1
ATOM 807 N N . SER A 1 96 ? -6.037 10.466 39.424 1.00 40.66 96 SER A N 1
ATOM 808 C CA . SER A 1 96 ? -5.126 11.526 38.979 1.00 40.66 96 SER A CA 1
ATOM 809 C C . SER A 1 96 ? -5.412 11.867 37.519 1.00 40.66 96 SER A C 1
ATOM 811 O O . SER A 1 96 ? -5.032 11.151 36.594 1.00 40.66 96 SER A O 1
ATOM 813 N N . THR A 1 97 ? -6.167 12.945 37.332 1.00 54.53 97 THR A N 1
ATOM 814 C CA . THR A 1 97 ? -6.493 13.562 36.046 1.00 54.53 97 THR A CA 1
ATOM 815 C C . THR A 1 97 ? -5.630 14.802 35.846 1.00 54.53 97 THR A C 1
ATOM 817 O O . THR A 1 97 ? -5.741 15.744 36.625 1.00 54.53 97 THR A O 1
ATOM 820 N N . THR A 1 98 ? -4.795 14.811 34.807 1.00 55.22 98 THR A N 1
ATOM 821 C CA . THR A 1 98 ? -4.643 15.877 33.788 1.00 55.22 98 THR A CA 1
ATOM 822 C C . THR A 1 98 ? -3.445 15.517 32.899 1.00 55.22 98 THR A C 1
ATOM 824 O O . THR A 1 98 ? -2.309 15.496 33.355 1.00 55.22 98 THR A O 1
ATOM 827 N N . SER A 1 99 ? -3.699 15.202 31.625 1.00 44.53 99 SER A N 1
ATOM 828 C CA . SER A 1 99 ? -2.660 15.105 30.593 1.00 44.53 99 SER A CA 1
ATOM 829 C C . SER A 1 99 ? -2.827 16.300 29.663 1.00 44.53 99 SER A C 1
ATOM 831 O O . SER A 1 99 ? -3.819 16.400 28.943 1.00 44.53 99 SER A O 1
ATOM 833 N N . THR A 1 100 ? -1.889 17.240 29.741 1.00 57.00 100 THR A N 1
ATOM 834 C CA . THR A 1 100 ? -1.807 18.415 28.872 1.00 57.00 100 THR A CA 1
ATOM 835 C C . THR A 1 100 ? -0.824 18.104 27.754 1.00 57.00 100 THR A C 1
ATOM 837 O O . THR A 1 100 ? 0.378 18.235 27.962 1.00 57.00 100 THR A O 1
ATOM 840 N N . ALA A 1 101 ? -1.310 17.691 26.582 1.00 54.56 101 ALA A N 1
ATOM 841 C CA . ALA A 1 101 ? -0.524 17.699 25.346 1.00 54.56 101 ALA A CA 1
ATOM 842 C C . ALA A 1 101 ? -1.415 17.453 24.120 1.00 54.56 101 ALA A C 1
ATOM 844 O O . ALA A 1 101 ? -1.485 16.333 23.635 1.00 54.56 101 ALA A O 1
ATOM 845 N N . MET A 1 102 ? -2.065 18.491 23.595 1.00 54.97 102 MET A N 1
A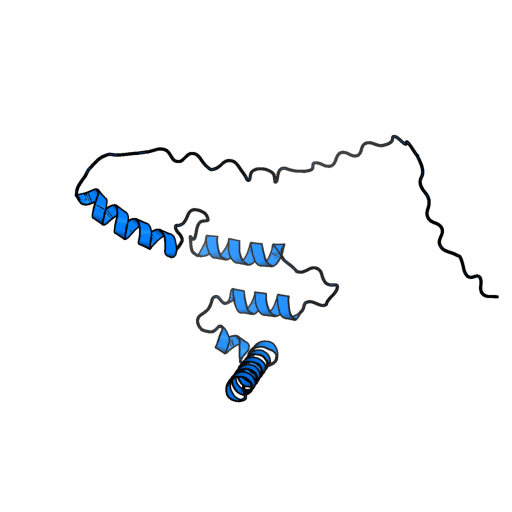TOM 846 C CA . MET A 1 102 ? -2.397 18.570 22.166 1.00 54.97 102 MET A CA 1
ATOM 847 C C . MET A 1 102 ? -2.552 20.037 21.780 1.00 54.97 102 MET A C 1
ATOM 849 O O . MET A 1 102 ? -3.639 20.593 21.867 1.00 54.97 102 MET A O 1
ATOM 853 N N . ASP A 1 103 ? -1.451 20.664 21.371 1.00 49.12 103 ASP A N 1
ATOM 854 C CA . ASP A 1 103 ? -1.532 21.894 20.581 1.00 49.12 103 ASP A CA 1
ATOM 855 C C . ASP A 1 103 ? -0.308 22.038 19.671 1.00 49.12 103 ASP A C 1
ATOM 857 O O . ASP A 1 103 ? 0.486 22.970 19.747 1.00 49.12 103 ASP A O 1
ATOM 861 N N . ILE A 1 104 ? -0.104 21.041 18.816 1.00 55.66 104 ILE A N 1
ATOM 862 C CA . ILE A 1 104 ? 0.779 21.155 17.659 1.00 55.66 104 ILE A CA 1
ATOM 863 C C . ILE A 1 104 ? 0.074 20.363 16.576 1.00 55.66 104 ILE A C 1
ATOM 865 O O . ILE A 1 104 ? 0.146 19.156 16.626 1.00 55.66 104 ILE A O 1
ATOM 869 N N . TYR A 1 105 ? -0.716 21.018 15.726 1.00 52.44 105 TYR A N 1
ATOM 870 C CA . TYR A 1 105 ? -1.022 20.686 14.318 1.00 52.44 105 TYR A CA 1
ATOM 871 C C . TYR A 1 105 ? -2.254 21.495 13.874 1.00 52.44 105 TYR A C 1
ATOM 873 O O . TYR A 1 105 ? -3.234 20.974 13.359 1.00 52.44 105 TYR A O 1
ATOM 881 N N . SER A 1 106 ? -2.202 22.817 14.050 1.00 50.25 106 SER A N 1
ATOM 882 C CA . SER A 1 106 ? -3.105 23.739 13.355 1.00 50.25 106 SER A CA 1
ATOM 883 C C . SER A 1 106 ? -2.277 24.793 12.632 1.00 50.25 106 SER A C 1
ATOM 885 O O . SER A 1 106 ? -2.149 25.940 13.056 1.00 50.25 106 SER A O 1
ATOM 887 N N . LYS A 1 107 ? -1.635 24.382 11.533 1.00 43.53 107 LYS A N 1
ATOM 888 C CA . LYS A 1 107 ? -1.051 25.331 10.576 1.00 43.53 107 LYS A CA 1
ATOM 889 C C . LYS A 1 107 ? -1.125 24.829 9.136 1.00 43.53 107 LYS A C 1
ATOM 891 O O . LYS A 1 107 ? -0.160 24.896 8.390 1.00 43.53 107 LYS A O 1
ATOM 896 N N . CYS A 1 108 ? -2.315 24.409 8.724 1.00 48.78 108 CYS A N 1
ATOM 897 C CA . CYS A 1 108 ? -2.709 24.433 7.317 1.00 48.78 108 CYS A CA 1
ATOM 898 C C . CYS A 1 108 ? -3.827 25.468 7.160 1.00 48.78 108 CYS A C 1
ATOM 900 O O . CYS A 1 108 ? -4.991 25.128 6.981 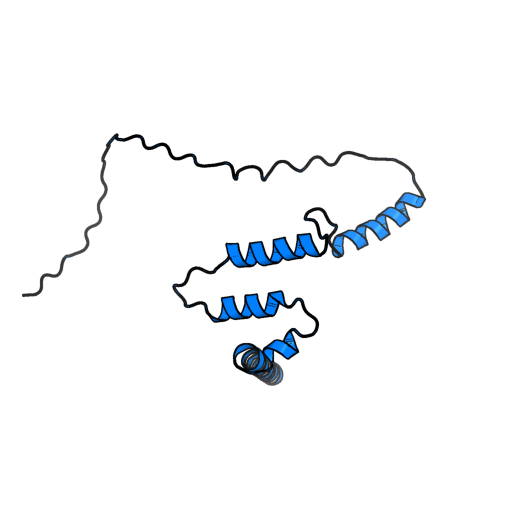1.00 48.78 108 CYS A O 1
ATOM 902 N N . ARG A 1 109 ? -3.487 26.759 7.293 1.00 41.00 109 ARG A N 1
ATOM 903 C CA . ARG A 1 109 ? -4.423 27.859 7.030 1.00 41.00 109 ARG A CA 1
ATOM 904 C C . ARG A 1 109 ? -3.894 28.729 5.894 1.00 41.00 109 ARG A C 1
ATOM 906 O O . ARG A 1 109 ? -3.041 29.578 6.106 1.00 41.00 109 ARG A O 1
ATOM 913 N N . SER A 1 110 ? -4.451 28.470 4.712 1.00 47.00 110 SER A N 1
ATOM 914 C CA . SER A 1 110 ? -4.774 29.430 3.651 1.00 47.00 110 SER A CA 1
ATOM 915 C C . SER A 1 110 ? -3.716 30.496 3.334 1.00 47.00 110 SER A C 1
ATOM 917 O O . SER A 1 110 ? -3.743 31.601 3.876 1.00 47.00 110 SER A O 1
ATOM 919 N N . THR A 1 111 ? -2.831 30.212 2.377 1.00 40.97 111 THR A N 1
ATOM 920 C CA . THR A 1 111 ? -2.134 31.264 1.627 1.00 40.97 111 THR A CA 1
ATOM 921 C C . THR A 1 111 ? -3.108 31.871 0.624 1.00 40.97 111 THR A C 1
ATOM 923 O O . THR A 1 111 ? -3.245 31.441 -0.519 1.00 40.97 111 THR A O 1
ATOM 926 N N . GLN A 1 112 ? -3.820 32.888 1.097 1.00 36.47 112 GLN A N 1
ATOM 927 C CA . GLN A 1 112 ? -4.561 33.812 0.260 1.00 36.47 112 GLN A CA 1
ATOM 928 C C . GLN A 1 112 ? -3.560 34.556 -0.638 1.00 36.47 112 GLN A C 1
ATOM 930 O O . GLN A 1 112 ? -2.640 35.215 -0.156 1.00 36.47 112 GLN A O 1
ATOM 935 N N . LEU A 1 113 ? -3.744 34.413 -1.951 1.00 42.19 113 LEU A N 1
ATOM 936 C CA . LEU A 1 113 ? -3.119 35.219 -2.995 1.00 42.19 113 LEU A CA 1
ATOM 937 C C . LEU A 1 113 ? -3.166 36.708 -2.625 1.00 42.19 113 LEU A C 1
ATOM 939 O O . LEU A 1 113 ? -4.237 37.316 -2.600 1.00 42.19 113 LEU A O 1
ATOM 943 N N . ARG A 1 114 ? -1.998 37.319 -2.417 1.00 33.78 114 ARG A N 1
ATOM 944 C CA . ARG A 1 114 ? -1.837 38.763 -2.590 1.00 33.78 114 ARG A CA 1
ATOM 945 C C . ARG A 1 114 ? -0.509 39.057 -3.268 1.00 33.78 114 ARG A C 1
ATOM 947 O O . ARG A 1 114 ? 0.556 39.020 -2.665 1.00 33.78 114 ARG A O 1
ATOM 954 N N . VAL A 1 115 ? -0.631 39.327 -4.561 1.00 41.16 115 VAL A N 1
ATOM 955 C CA . VAL A 1 115 ? 0.355 40.010 -5.391 1.00 41.16 115 VAL A CA 1
ATOM 956 C C . VAL A 1 115 ? 0.675 41.361 -4.749 1.00 41.16 115 VAL A C 1
ATOM 958 O O . VAL A 1 115 ? -0.234 42.154 -4.509 1.00 41.16 115 VAL A O 1
ATOM 961 N N . ALA A 1 116 ? 1.954 41.633 -4.502 1.00 34.75 116 ALA A N 1
ATOM 962 C CA . ALA A 1 116 ? 2.475 42.987 -4.356 1.00 34.75 116 ALA A CA 1
ATOM 963 C C . ALA A 1 116 ? 3.933 43.015 -4.834 1.00 34.75 116 ALA A C 1
ATOM 965 O O . ALA A 1 116 ? 4.759 42.199 -4.432 1.00 34.75 116 ALA A O 1
ATOM 966 N N . MET A 1 117 ? 4.187 43.925 -5.769 1.00 40.25 117 MET A N 1
ATOM 967 C CA . MET A 1 117 ? 5.428 44.113 -6.507 1.00 40.25 117 MET A CA 1
ATOM 968 C C . MET A 1 117 ? 6.561 44.710 -5.657 1.00 40.25 117 MET A C 1
ATOM 970 O O . MET A 1 117 ? 6.312 45.473 -4.729 1.00 40.25 117 MET A O 1
ATOM 974 N N . THR A 1 118 ? 7.791 44.442 -6.125 1.00 43.22 118 THR A N 1
ATOM 975 C CA . THR A 1 118 ? 9.050 45.209 -5.973 1.00 43.22 118 THR A CA 1
ATOM 976 C C . THR A 1 118 ? 9.606 45.446 -4.568 1.00 43.22 118 THR A C 1
ATOM 978 O O . THR A 1 118 ? 8.999 46.151 -3.777 1.00 43.22 118 THR A O 1
ATOM 981 N N . THR A 1 119 ? 10.849 45.006 -4.318 1.00 38.88 119 THR A N 1
ATOM 982 C CA . THR A 1 119 ? 12.025 45.893 -4.135 1.00 38.88 119 THR A CA 1
ATOM 983 C C . THR A 1 119 ? 13.321 45.070 -4.265 1.00 38.88 119 THR A C 1
ATOM 985 O O . THR A 1 119 ? 13.438 43.977 -3.721 1.00 38.88 119 THR A O 1
ATOM 988 N N . THR A 1 120 ? 14.271 45.595 -5.037 1.00 57.09 120 THR A N 1
ATOM 989 C CA . THR A 1 120 ? 15.623 45.088 -5.326 1.00 57.09 120 THR A CA 1
ATOM 990 C C . THR A 1 120 ? 16.615 45.356 -4.191 1.00 57.09 120 THR A C 1
ATOM 992 O O . THR A 1 120 ? 16.585 46.449 -3.633 1.00 57.09 120 THR A O 1
ATOM 995 N N . ALA A 1 121 ? 17.581 44.458 -3.969 1.00 38.09 121 ALA A N 1
ATOM 996 C CA . ALA A 1 121 ? 18.938 44.821 -3.538 1.00 38.09 121 ALA A CA 1
ATOM 997 C C . ALA A 1 121 ? 19.920 43.668 -3.820 1.00 38.09 121 ALA A C 1
ATOM 999 O O . ALA A 1 121 ? 19.745 42.551 -3.339 1.00 38.09 121 ALA A O 1
ATOM 1000 N N . SER A 1 122 ? 20.934 43.965 -4.630 1.00 49.44 122 SER A N 1
ATOM 1001 C CA . SER A 1 122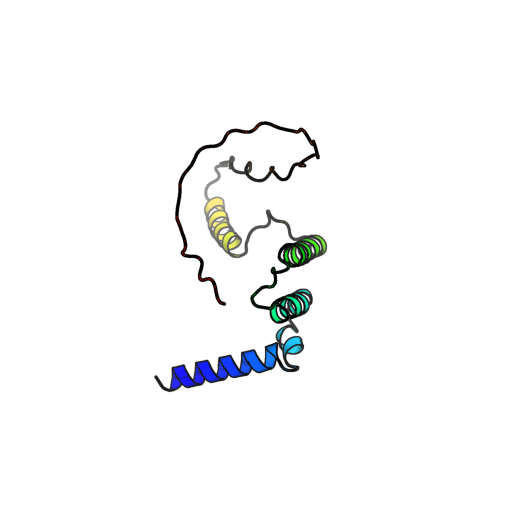 ? 22.054 43.098 -5.003 1.00 49.44 122 SER A CA 1
ATOM 1002 C C . SER A 1 122 ? 23.127 43.075 -3.913 1.00 49.44 122 SER A C 1
ATOM 1004 O O . SER A 1 122 ? 23.356 44.110 -3.294 1.00 49.44 122 SER A O 1
ATOM 1006 N N . THR A 1 123 ? 23.860 41.963 -3.759 1.00 43.78 123 THR A N 1
ATOM 1007 C CA . THR A 1 123 ? 25.345 41.953 -3.715 1.00 43.78 123 THR A CA 1
ATOM 1008 C C . THR A 1 123 ? 25.921 40.524 -3.693 1.00 43.78 123 THR A C 1
ATOM 1010 O O . THR A 1 123 ? 25.735 39.768 -2.751 1.00 43.78 123 THR A O 1
ATOM 1013 N N . GLU A 1 124 ? 26.579 40.190 -4.807 1.00 46.47 124 GLU A N 1
ATOM 1014 C CA . GLU A 1 124 ? 27.889 39.530 -4.963 1.00 46.47 124 GLU A CA 1
ATOM 1015 C C . GLU A 1 124 ? 28.285 38.300 -4.118 1.00 46.47 124 GLU A C 1
ATOM 1017 O O . GLU A 1 124 ? 28.640 38.405 -2.949 1.00 46.47 124 GLU A O 1
ATOM 1022 N N . SER A 1 125 ? 28.482 37.157 -4.792 1.00 42.50 125 SER A N 1
ATOM 1023 C CA . SER A 1 125 ? 29.814 36.525 -4.850 1.00 42.50 125 SER A CA 1
ATOM 1024 C C . SER A 1 125 ? 29.890 35.378 -5.860 1.00 42.50 125 SER A C 1
ATOM 1026 O O . SER A 1 125 ? 28.915 34.692 -6.153 1.00 42.50 125 SER A O 1
ATOM 1028 N N . SER A 1 126 ? 31.082 35.239 -6.422 1.00 49.91 126 SER A N 1
ATOM 1029 C CA . SER A 1 126 ? 31.470 34.588 -7.669 1.00 49.91 126 SER A CA 1
ATOM 1030 C C . SER A 1 126 ? 31.787 33.091 -7.549 1.00 49.91 126 SER A C 1
ATOM 1032 O O . SER A 1 126 ? 32.342 32.632 -6.558 1.00 49.91 126 SER A O 1
ATOM 1034 N N . SER A 1 127 ? 31.548 32.338 -8.628 1.00 45.41 127 SER A N 1
ATOM 1035 C CA . SER A 1 127 ? 32.445 31.248 -9.044 1.00 45.41 127 SER A CA 1
ATOM 1036 C C . SER A 1 127 ? 32.326 31.031 -10.556 1.00 45.41 127 SER A C 1
ATOM 1038 O O . SER A 1 127 ? 31.237 30.905 -11.112 1.00 45.41 127 SER A O 1
ATOM 1040 N N . SER A 1 128 ? 33.468 31.106 -11.232 1.00 42.44 128 SER A N 1
ATOM 1041 C CA . SER A 1 128 ? 33.638 31.006 -12.677 1.00 42.44 128 SER A CA 1
ATOM 1042 C C . SER A 1 128 ? 33.746 29.542 -13.110 1.00 42.44 128 SER A C 1
ATOM 1044 O O . SER A 1 128 ? 34.560 28.791 -12.578 1.00 42.44 128 SER A O 1
ATOM 1046 N N . LEU A 1 129 ? 32.970 29.151 -14.123 1.00 44.81 129 LEU A N 1
ATOM 1047 C CA . LEU A 1 129 ? 33.208 27.933 -14.901 1.00 44.81 129 LEU A CA 1
ATOM 1048 C C . LEU A 1 129 ? 33.718 28.327 -16.295 1.00 44.81 129 LEU A C 1
ATOM 1050 O O . LEU A 1 129 ? 33.199 29.286 -16.873 1.00 44.81 129 LEU A O 1
ATOM 1054 N N . PRO A 1 130 ? 34.735 27.637 -16.840 1.00 47.09 130 PRO A N 1
ATOM 1055 C CA . PRO A 1 130 ? 35.293 27.972 -18.140 1.00 47.09 130 PRO A CA 1
ATOM 1056 C C . PRO A 1 130 ? 34.318 27.577 -19.255 1.00 47.09 130 PRO A C 1
ATOM 1058 O O . PRO A 1 130 ? 33.875 26.434 -19.347 1.00 47.09 130 PRO A O 1
ATOM 1061 N N . TYR A 1 131 ? 34.005 28.547 -20.110 1.00 41.28 131 TYR A N 1
ATOM 1062 C CA . TYR A 1 131 ? 33.276 28.357 -21.357 1.00 41.28 131 TYR A CA 1
ATOM 1063 C C . TYR A 1 131 ? 34.229 27.773 -22.411 1.00 41.28 131 TYR A C 1
ATOM 1065 O O . TYR A 1 131 ? 35.258 28.371 -22.719 1.00 41.28 131 TYR A O 1
ATOM 1073 N N . VAL A 1 132 ? 33.899 26.593 -22.942 1.00 41.50 132 VAL A N 1
ATOM 1074 C CA . VAL A 1 132 ? 34.573 25.983 -24.096 1.00 41.50 132 VAL A CA 1
ATOM 1075 C C . VAL A 1 132 ? 33.826 26.429 -25.346 1.00 41.50 132 VAL A C 1
ATOM 1077 O O . VAL A 1 132 ? 32.653 26.104 -25.514 1.00 41.50 132 VAL A O 1
ATOM 1080 N N . GLN A 1 133 ? 34.503 27.175 -26.214 1.00 43.62 133 GLN A N 1
ATOM 1081 C CA . GLN A 1 133 ? 33.980 27.580 -27.513 1.00 43.62 133 GLN A CA 1
ATOM 1082 C C . GLN A 1 133 ? 34.535 26.617 -28.570 1.00 43.62 133 GLN A C 1
ATOM 1084 O O . GLN A 1 133 ? 35.749 26.473 -28.698 1.00 43.62 133 GLN A O 1
ATOM 1089 N N . ILE A 1 134 ? 33.636 25.912 -29.258 1.00 38.81 134 ILE A N 1
ATOM 1090 C CA . ILE A 1 134 ? 33.937 25.084 -30.428 1.00 38.81 134 ILE A CA 1
ATOM 1091 C C . ILE A 1 134 ? 33.706 25.968 -31.650 1.00 38.81 134 ILE A C 1
ATOM 1093 O O . ILE A 1 134 ? 32.592 26.460 -31.834 1.00 38.81 134 ILE A O 1
ATOM 1097 N N . GLU A 1 135 ? 34.739 26.134 -32.467 1.00 42.97 135 GLU A N 1
ATOM 1098 C CA . GLU A 1 135 ? 34.622 26.420 -33.898 1.00 42.97 135 GLU A CA 1
ATOM 1099 C C . GLU A 1 135 ? 35.616 25.527 -34.646 1.00 42.97 135 GLU A C 1
ATOM 1101 O O . GLU A 1 135 ? 36.764 25.390 -34.157 1.00 42.97 135 GLU A O 1
#

Organism: NCBI:txid387005

Sequence (135 aa):
MKKKKQLKEQVYRAKLRIRLGDERKEFFKNSLPILDYILVMIDGLTLEADPPYQQIQYMFEKLMIEMGVKWDDFYDWEETEKIQSKQLVSMNGVISTTSTAMDIYSKCRSTQLRVAMTTTASTESSSSLPYVQIE

Radius of gyration: 27.64 Å; chains: 1; bounding box: 51×68×79 Å

Foldseek 3Di:
DVVVVVVVVVVVVVVCCCLVHPCVCVVCVVHDPLVSVLSVQVSPDDPPDDRPVVVNVVSVVVVCVVVVHDPPDDDPVVVVVVVVVVVVCVVPDDDDDDDDDDDPDPPPDDPDDDDDDDDDDDDDDDDDDDDDDDD